Protein AF-A0A0F9PCR3-F1 (afdb_monomer_lite)

Sequence (173 aa):
MAKQTTGVAWYDVKAKGWLRDFVILLHPPYTLWHLSYIPIGAALAPAMNWQTLGWTLLAFFLGMGIGAHCADELRGRPLRTKIPGWILVLLGGLSLSGAVYIGVTIGLKETIWILPLIIFGVFIVFAYNLELFRGFFHTNFWFGFAWGAFPAMTAYVAQTHTVSPALILVAVA

Structure (mmCIF, N/CA/C/O backbone):
data_AF-A0A0F9PCR3-F1
#
_entry.id   AF-A0A0F9PCR3-F1
#
loop_
_atom_site.group_PDB
_atom_site.id
_atom_site.type_symbol
_atom_site.label_atom_id
_atom_site.label_alt_id
_atom_site.label_comp_id
_atom_site.label_asym_id
_atom_site.label_entity_id
_atom_site.label_seq_id
_atom_site.pdbx_PDB_ins_code
_atom_site.Cartn_x
_atom_site.Cartn_y
_atom_site.Cartn_z
_atom_site.occupancy
_atom_site.B_iso_or_equiv
_atom_site.auth_seq_id
_atom_site.auth_comp_id
_atom_site.auth_asym_id
_atom_site.auth_atom_id
_atom_site.pdbx_PDB_model_num
ATOM 1 N N . MET A 1 1 ? 0.533 -14.387 37.710 1.00 42.47 1 MET A N 1
ATOM 2 C CA . MET A 1 1 ? -0.437 -13.954 36.679 1.00 42.47 1 MET A CA 1
ATOM 3 C C . MET A 1 1 ? 0.175 -12.808 35.890 1.00 42.47 1 MET A C 1
ATOM 5 O O . MET A 1 1 ? 0.417 -11.758 36.473 1.00 42.47 1 MET A O 1
ATOM 9 N N . ALA A 1 2 ? 0.489 -13.008 34.608 1.00 45.91 2 ALA A N 1
ATOM 10 C CA . ALA A 1 2 ? 0.922 -11.912 33.746 1.00 45.91 2 ALA A CA 1
ATOM 11 C C . ALA A 1 2 ? -0.238 -10.918 33.595 1.00 45.91 2 ALA A C 1
ATOM 13 O O . ALA A 1 2 ? -1.363 -11.311 33.287 1.00 45.91 2 ALA A O 1
ATOM 14 N N . LYS A 1 3 ? 0.023 -9.640 33.872 1.00 49.09 3 LYS A N 1
ATOM 15 C CA . LYS A 1 3 ? -0.946 -8.554 33.713 1.00 49.09 3 LYS A CA 1
ATOM 16 C C . LYS A 1 3 ? -1.344 -8.520 32.236 1.00 49.09 3 LYS A C 1
ATOM 18 O O . LYS A 1 3 ? -0.490 -8.226 31.405 1.00 49.09 3 LYS A O 1
ATOM 23 N N . GLN A 1 4 ? -2.595 -8.857 31.910 1.00 52.22 4 GLN A N 1
ATOM 24 C CA . GLN A 1 4 ? -3.126 -8.687 30.555 1.00 52.22 4 GLN A CA 1
ATOM 25 C C . GLN A 1 4 ? -2.882 -7.233 30.147 1.00 52.22 4 GLN A C 1
ATOM 27 O O . GLN A 1 4 ? -3.453 -6.303 30.718 1.00 52.22 4 GLN A O 1
ATOM 32 N N . THR A 1 5 ? -1.967 -7.028 29.208 1.00 55.25 5 THR A N 1
ATOM 33 C CA . THR A 1 5 ? -1.742 -5.725 28.599 1.00 55.25 5 THR A CA 1
ATOM 34 C C . THR A 1 5 ? -3.003 -5.381 27.826 1.00 55.25 5 THR A C 1
ATOM 36 O O . THR A 1 5 ? -3.365 -6.069 26.881 1.00 55.25 5 THR A O 1
ATOM 39 N N . THR A 1 6 ? -3.692 -4.326 28.238 1.00 65.50 6 THR A N 1
ATOM 40 C CA . THR A 1 6 ? -4.958 -3.859 27.656 1.00 65.50 6 THR A CA 1
ATOM 41 C C . THR A 1 6 ? -4.821 -3.277 26.239 1.00 65.50 6 THR A C 1
ATOM 43 O O . THR A 1 6 ? -5.790 -2.723 25.726 1.00 65.50 6 THR A O 1
ATOM 46 N N . GLY A 1 7 ? -3.630 -3.330 25.634 1.00 69.62 7 GLY A N 1
ATOM 47 C CA . GLY A 1 7 ? -3.348 -2.786 24.304 1.00 69.62 7 GLY A CA 1
ATOM 48 C C . GLY A 1 7 ? -3.661 -3.783 23.189 1.00 69.62 7 GLY A C 1
ATOM 49 O O . GLY A 1 7 ? -3.616 -4.993 23.405 1.00 69.62 7 GLY A O 1
ATOM 50 N N . VAL A 1 8 ? -3.980 -3.276 21.997 1.00 84.31 8 VAL A N 1
ATOM 51 C CA . VAL A 1 8 ? -4.266 -4.114 20.812 1.00 84.31 8 VAL A CA 1
ATOM 52 C C . VAL A 1 8 ? -3.007 -4.536 20.048 1.00 84.31 8 VAL A C 1
ATOM 54 O O . VAL A 1 8 ? -3.068 -5.451 19.236 1.00 84.31 8 VAL A O 1
ATOM 57 N N . ALA A 1 9 ? -1.868 -3.890 20.318 1.00 81.50 9 ALA A N 1
ATOM 58 C CA . ALA A 1 9 ? -0.561 -4.187 19.734 1.00 81.50 9 ALA A CA 1
ATOM 59 C C . ALA A 1 9 ? 0.573 -3.779 20.692 1.00 81.50 9 ALA A C 1
ATOM 61 O O . ALA A 1 9 ? 0.366 -2.988 21.614 1.00 81.50 9 ALA A O 1
ATOM 62 N N . TRP A 1 10 ? 1.793 -4.274 20.460 1.00 84.94 10 TRP A N 1
ATOM 63 C CA . TRP A 1 10 ? 2.965 -3.943 21.289 1.00 84.94 10 TRP A CA 1
ATOM 64 C C . TRP A 1 10 ? 3.385 -2.463 21.197 1.00 84.94 10 TRP A C 1
ATOM 66 O O . TRP A 1 10 ? 3.979 -1.941 22.136 1.00 84.94 10 TRP A O 1
ATOM 76 N N . TYR A 1 11 ? 3.047 -1.784 20.095 1.00 84.38 11 TYR A N 1
ATOM 77 C CA . TYR A 1 11 ? 3.252 -0.344 19.881 1.00 84.38 11 TYR A CA 1
ATOM 78 C C . TYR A 1 11 ? 2.006 0.495 20.184 1.00 84.38 11 TYR A C 1
ATOM 80 O O . TYR A 1 11 ? 1.957 1.674 19.826 1.00 84.38 11 TYR A O 1
ATOM 88 N N . ASP A 1 12 ? 0.984 -0.088 20.820 1.00 85.69 12 ASP A N 1
ATOM 89 C CA . ASP A 1 12 ? -0.162 0.686 21.287 1.00 85.69 12 ASP A CA 1
ATOM 90 C C . ASP A 1 12 ? 0.322 1.737 22.289 1.00 85.69 12 ASP A C 1
ATOM 92 O O . ASP A 1 12 ? 0.868 1.433 23.356 1.00 85.69 12 ASP A O 1
ATOM 96 N N . VAL A 1 13 ? 0.185 3.000 21.900 1.00 77.94 13 VAL A N 1
ATOM 97 C CA . VAL A 1 13 ? 0.658 4.128 22.691 1.00 77.94 13 VAL A CA 1
ATOM 98 C C . VAL A 1 13 ? -0.195 4.256 23.950 1.00 77.94 13 VAL A C 1
ATOM 100 O O . VAL A 1 13 ? -1.416 4.127 23.911 1.00 77.94 13 VAL A O 1
ATOM 103 N N . LYS A 1 14 ? 0.414 4.622 25.086 1.00 72.44 14 LYS A N 1
ATOM 104 C CA . LYS A 1 14 ? -0.313 4.966 26.330 1.00 72.44 14 LYS A CA 1
ATOM 105 C C . LYS A 1 14 ? -1.090 6.296 26.224 1.00 72.44 14 LYS A C 1
ATOM 107 O O . LYS A 1 14 ? -1.263 6.996 27.218 1.00 72.44 14 LYS A O 1
ATOM 112 N N . ALA A 1 15 ? -1.524 6.675 25.026 1.00 71.50 15 ALA A N 1
ATOM 113 C CA . ALA A 1 15 ? -2.391 7.814 24.779 1.00 71.50 15 ALA A CA 1
ATOM 114 C C . ALA A 1 15 ? -3.863 7.367 24.782 1.00 71.50 15 ALA A C 1
ATOM 116 O O . ALA A 1 15 ? -4.185 6.192 24.612 1.00 71.50 15 ALA A O 1
ATOM 117 N N . LYS A 1 16 ? -4.778 8.313 24.996 1.00 78.38 16 LYS A N 1
ATOM 118 C CA . LYS A 1 16 ? -6.228 8.079 24.948 1.00 78.38 16 LYS A CA 1
ATOM 119 C C . LYS A 1 16 ? -6.849 8.921 23.837 1.00 78.38 16 LYS A C 1
ATOM 121 O O . LYS A 1 16 ? -6.330 9.979 23.494 1.00 78.38 16 LYS A O 1
ATOM 126 N N . GLY A 1 17 ? -7.986 8.468 23.318 1.00 86.38 17 GLY A N 1
ATOM 127 C CA . GLY A 1 17 ? -8.746 9.200 22.306 1.00 86.38 17 GLY A CA 1
ATOM 128 C C . GLY A 1 17 ? -8.120 9.132 20.914 1.00 86.38 17 GLY A C 1
ATOM 129 O O . GLY A 1 17 ? -7.409 8.186 20.580 1.00 86.38 17 GLY A O 1
ATOM 130 N N . TRP A 1 18 ? -8.405 10.143 20.096 1.00 87.88 18 TRP A N 1
ATOM 131 C CA . TRP A 1 18 ? -8.190 10.075 18.650 1.00 87.88 18 TRP A CA 1
ATOM 132 C C . TRP A 1 18 ? -6.720 10.001 18.241 1.00 87.88 18 TRP A C 1
ATOM 134 O O . TRP A 1 18 ? -6.414 9.337 17.262 1.00 87.88 18 TRP A O 1
ATOM 144 N N . LEU A 1 19 ? -5.797 10.605 18.999 1.00 89.62 19 LEU A N 1
ATOM 145 C CA . LEU A 1 19 ? -4.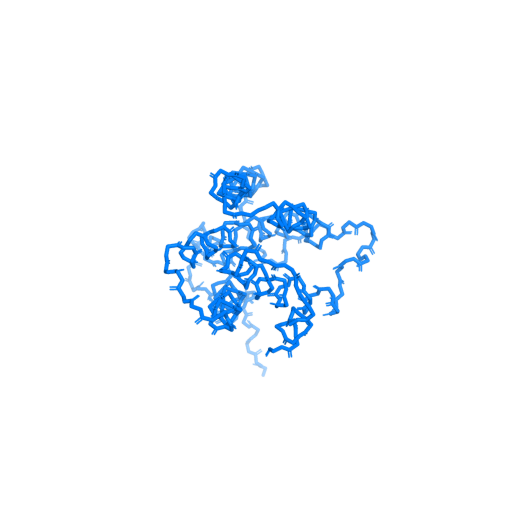364 10.507 18.696 1.00 89.62 19 LEU A CA 1
ATOM 146 C C . LEU A 1 19 ? -3.885 9.049 18.707 1.00 89.62 19 LEU A C 1
ATOM 148 O O . LEU A 1 19 ? -3.219 8.607 17.776 1.00 89.62 19 LEU A O 1
ATOM 152 N N . ARG A 1 20 ? -4.263 8.293 19.746 1.00 91.50 20 ARG A N 1
ATOM 153 C CA . ARG A 1 20 ? -3.962 6.860 19.842 1.00 91.50 20 ARG A CA 1
ATOM 154 C C . ARG A 1 20 ? -4.607 6.100 18.691 1.00 91.50 20 ARG A C 1
ATOM 156 O O . ARG A 1 20 ? -3.940 5.293 18.058 1.00 91.50 20 ARG A O 1
ATOM 163 N N . ASP A 1 21 ? -5.872 6.388 18.405 1.00 93.81 21 ASP A N 1
ATOM 164 C CA . ASP A 1 21 ? -6.612 5.690 17.358 1.00 93.81 21 ASP A CA 1
ATOM 165 C C . ASP A 1 21 ? -6.027 5.936 15.961 1.00 93.81 21 ASP A C 1
ATOM 167 O O . ASP A 1 21 ? -5.919 4.985 15.200 1.00 93.81 21 ASP A O 1
ATOM 171 N N . PHE A 1 22 ? -5.576 7.153 15.633 1.00 93.62 22 PHE A N 1
ATOM 172 C CA . PHE A 1 22 ? -4.898 7.424 14.360 1.00 93.62 22 PHE A CA 1
ATOM 173 C C . PHE A 1 22 ? -3.526 6.756 14.268 1.00 93.62 22 PHE A C 1
ATOM 175 O O . PHE A 1 22 ? -3.182 6.237 13.210 1.00 93.62 22 PHE A O 1
ATOM 182 N N . VAL A 1 23 ? -2.749 6.720 15.357 1.00 93.44 23 VAL A N 1
ATOM 183 C CA . VAL A 1 23 ? -1.467 5.994 15.382 1.00 93.44 23 VAL A CA 1
ATOM 184 C C . VAL A 1 23 ? -1.697 4.498 15.195 1.00 93.44 23 VAL A C 1
ATOM 186 O O . VAL A 1 23 ? -1.016 3.867 14.399 1.00 93.44 23 VAL A O 1
ATOM 189 N N . ILE A 1 24 ? -2.672 3.930 15.899 1.00 94.06 24 ILE A N 1
ATOM 190 C CA . ILE A 1 24 ? -3.036 2.518 15.787 1.00 94.06 24 ILE A CA 1
ATOM 191 C C . ILE A 1 24 ? -3.544 2.188 14.379 1.00 94.06 24 ILE A C 1
ATOM 193 O O . ILE A 1 24 ? -3.083 1.199 13.810 1.00 94.06 24 ILE A O 1
ATOM 197 N N . LEU A 1 25 ? -4.426 3.028 13.822 1.00 95.62 25 LEU A N 1
ATOM 198 C CA . LEU A 1 25 ? -4.977 2.899 12.470 1.00 95.62 25 LEU A CA 1
ATOM 199 C C . LEU A 1 25 ? -3.884 2.972 11.404 1.00 95.62 25 LEU A C 1
ATOM 201 O O . LEU A 1 25 ? -3.917 2.209 10.452 1.00 95.62 25 LEU A O 1
ATOM 205 N N . LEU A 1 26 ? -2.894 3.857 11.569 1.00 95.44 26 LEU A N 1
ATOM 206 C CA . LEU A 1 26 ? -1.737 3.926 10.673 1.00 95.44 26 LEU A CA 1
ATOM 207 C C . LEU A 1 26 ? -0.900 2.643 10.711 1.00 95.44 26 LEU A C 1
ATOM 209 O O . LEU A 1 26 ? -0.169 2.355 9.767 1.00 95.44 26 LEU A O 1
ATOM 213 N N . HIS A 1 27 ? -0.979 1.894 11.811 1.00 94.56 27 HIS A N 1
ATOM 214 C CA . HIS A 1 27 ? -0.299 0.622 12.007 1.00 94.56 27 HIS A CA 1
ATOM 215 C C . HIS A 1 27 ? 1.207 0.704 11.639 1.00 94.56 27 HIS A C 1
ATOM 217 O O . HIS A 1 27 ? 1.665 -0.015 10.755 1.00 94.56 27 HIS A O 1
ATOM 223 N N . PRO A 1 28 ? 2.010 1.610 12.247 1.00 95.12 28 PRO A N 1
ATOM 224 C CA . PRO A 1 28 ? 3.246 2.096 11.630 1.00 95.12 28 PRO A CA 1
ATOM 225 C C . PRO A 1 28 ? 4.288 1.011 11.334 1.00 95.12 28 PRO A C 1
ATOM 227 O O . PRO A 1 28 ? 4.825 1.028 10.229 1.00 95.12 28 PRO A O 1
ATOM 230 N N . PRO A 1 29 ? 4.559 0.035 12.228 1.00 95.00 29 PRO A N 1
ATOM 231 C CA . PRO A 1 29 ? 5.470 -1.062 11.902 1.00 95.00 29 PRO A CA 1
ATOM 232 C C . PRO A 1 29 ? 5.006 -1.887 10.698 1.00 95.00 29 PRO A C 1
ATOM 234 O O . PRO A 1 29 ? 5.822 -2.270 9.867 1.00 95.00 29 PRO A O 1
ATOM 237 N N . TYR A 1 30 ? 3.700 -2.118 10.576 1.00 94.56 30 TYR A N 1
ATOM 238 C CA . TYR A 1 30 ? 3.117 -2.859 9.463 1.00 94.56 30 TYR A CA 1
ATOM 239 C C . TYR A 1 30 ? 3.131 -2.050 8.163 1.00 94.56 30 TYR A C 1
ATOM 241 O O . TYR A 1 30 ? 3.529 -2.570 7.126 1.00 94.56 30 TYR A O 1
ATOM 249 N N . THR A 1 31 ? 2.777 -0.761 8.217 1.00 97.44 31 THR A N 1
ATOM 250 C CA . THR A 1 31 ? 2.889 0.141 7.061 1.00 97.44 31 THR A CA 1
ATOM 251 C C . THR A 1 31 ? 4.328 0.215 6.571 1.00 97.44 31 THR A C 1
ATOM 253 O O . THR A 1 31 ? 4.571 0.094 5.377 1.00 97.44 31 THR A O 1
ATOM 256 N N . LEU A 1 32 ? 5.301 0.369 7.472 1.00 97.81 32 LEU A N 1
ATOM 257 C CA . LEU A 1 32 ? 6.716 0.412 7.101 1.00 97.81 32 LEU A CA 1
ATOM 258 C C . LEU A 1 32 ? 7.196 -0.915 6.509 1.00 97.81 32 LEU A C 1
ATOM 260 O O . LEU A 1 32 ? 7.917 -0.899 5.515 1.00 97.81 32 LEU A O 1
ATOM 264 N N . TRP A 1 33 ? 6.768 -2.048 7.072 1.00 97.50 33 TRP A N 1
ATOM 265 C CA . TRP A 1 33 ? 7.032 -3.366 6.498 1.00 97.50 33 TRP A CA 1
ATOM 266 C C . TRP A 1 33 ? 6.485 -3.467 5.069 1.00 97.50 33 TRP A C 1
ATOM 268 O O . TRP A 1 33 ? 7.242 -3.777 4.152 1.00 97.50 33 TRP A O 1
ATOM 278 N N . HIS A 1 34 ? 5.221 -3.108 4.850 1.00 97.75 34 HIS A N 1
ATOM 279 C CA . HIS A 1 34 ? 4.610 -3.116 3.523 1.00 97.75 34 HIS A CA 1
ATOM 280 C C . HIS A 1 34 ? 5.342 -2.188 2.535 1.00 97.75 34 HIS A C 1
ATOM 282 O O . HIS A 1 34 ? 5.670 -2.584 1.417 1.00 97.75 34 HIS A O 1
ATOM 288 N N . LEU A 1 35 ? 5.654 -0.959 2.957 1.00 98.56 35 LEU A N 1
ATOM 289 C CA . LEU A 1 35 ? 6.360 0.010 2.120 1.00 98.56 35 LEU A CA 1
ATOM 290 C C . LEU A 1 35 ? 7.797 -0.410 1.807 1.00 98.56 35 LEU A C 1
ATOM 292 O O . LEU A 1 35 ? 8.322 0.023 0.787 1.00 98.56 35 LEU A O 1
ATOM 296 N N . SER A 1 36 ? 8.430 -1.247 2.635 1.00 98.25 36 SER A N 1
ATOM 297 C CA . SER A 1 36 ? 9.809 -1.703 2.416 1.00 98.25 36 SER A CA 1
ATOM 298 C C . SER A 1 36 ? 9.983 -2.553 1.153 1.00 98.25 36 SER A C 1
ATOM 300 O O . SER A 1 36 ? 11.055 -2.536 0.552 1.00 98.25 36 SER A O 1
ATOM 302 N N . TYR A 1 37 ? 8.925 -3.215 0.678 1.00 98.19 37 TYR A N 1
ATOM 303 C CA . TYR A 1 37 ? 8.964 -3.993 -0.563 1.00 98.19 37 TYR A CA 1
ATOM 304 C C . TYR A 1 37 ? 9.106 -3.121 -1.817 1.00 98.19 37 TYR A C 1
ATOM 306 O O . TYR A 1 37 ? 9.632 -3.569 -2.833 1.00 98.19 37 TYR A O 1
ATOM 314 N N . ILE A 1 38 ? 8.694 -1.855 -1.750 1.00 98.44 38 ILE A N 1
ATOM 315 C CA . ILE A 1 38 ? 8.761 -0.908 -2.870 1.00 98.44 38 ILE A CA 1
ATOM 316 C C . ILE A 1 38 ? 10.215 -0.585 -3.250 1.00 98.44 38 ILE A C 1
ATOM 318 O O . ILE A 1 38 ? 10.569 -0.793 -4.411 1.00 98.44 38 ILE A O 1
ATOM 322 N N . PRO A 1 39 ? 11.092 -0.111 -2.339 1.00 98.12 39 PRO A N 1
ATOM 323 C CA . PRO A 1 39 ? 12.493 0.106 -2.673 1.00 98.12 39 PRO A CA 1
ATOM 324 C C . PRO A 1 39 ? 13.223 -1.195 -3.023 1.00 98.12 39 PRO A C 1
ATOM 326 O O . PRO A 1 39 ? 14.116 -1.138 -3.860 1.00 98.12 39 PRO A O 1
ATOM 329 N N . ILE A 1 40 ? 12.831 -2.353 -2.467 1.00 96.81 40 ILE A N 1
ATOM 330 C CA . ILE A 1 40 ? 13.381 -3.659 -2.877 1.00 96.81 40 ILE A CA 1
ATOM 331 C C . ILE A 1 40 ? 13.086 -3.909 -4.362 1.00 96.81 40 ILE A C 1
ATOM 333 O O . ILE A 1 40 ? 14.011 -4.091 -5.147 1.00 96.81 40 ILE A O 1
ATOM 337 N N . GLY A 1 41 ? 11.818 -3.836 -4.775 1.00 96.81 41 GLY A N 1
ATOM 338 C CA . GLY A 1 41 ? 11.430 -4.029 -6.173 1.00 96.81 41 GLY A CA 1
ATOM 339 C C . GLY A 1 41 ? 12.024 -2.984 -7.120 1.00 96.81 41 GLY A C 1
ATOM 340 O O . GLY A 1 41 ? 12.494 -3.320 -8.205 1.00 96.81 41 GLY A O 1
ATOM 341 N N . ALA A 1 42 ? 12.071 -1.719 -6.694 1.00 97.19 42 ALA A N 1
ATOM 342 C CA . ALA A 1 42 ? 12.688 -0.648 -7.470 1.00 97.19 42 ALA A CA 1
ATOM 343 C C . ALA A 1 42 ? 14.202 -0.852 -7.656 1.00 97.19 42 ALA A C 1
ATOM 345 O O . ALA A 1 42 ? 14.725 -0.562 -8.728 1.00 97.19 42 ALA A O 1
ATOM 346 N N . ALA A 1 43 ? 14.906 -1.358 -6.640 1.00 96.44 43 ALA A N 1
ATOM 347 C CA . ALA A 1 43 ? 16.349 -1.602 -6.693 1.00 96.44 43 ALA A CA 1
ATOM 348 C C . ALA A 1 43 ? 16.740 -2.776 -7.602 1.00 96.44 43 ALA A C 1
ATOM 350 O O . ALA A 1 43 ? 17.900 -2.880 -7.991 1.00 96.44 43 ALA A O 1
ATOM 351 N N . LEU A 1 44 ? 15.786 -3.638 -7.967 1.00 94.75 44 LEU A N 1
ATOM 352 C CA . LEU A 1 44 ? 15.998 -4.702 -8.949 1.00 94.75 44 LEU A CA 1
ATOM 353 C C . LEU A 1 44 ? 15.957 -4.187 -10.399 1.00 94.75 44 LEU A C 1
ATOM 355 O O . LEU A 1 44 ? 16.316 -4.923 -11.319 1.00 94.75 44 LEU A O 1
ATOM 359 N N . ALA A 1 45 ? 15.523 -2.942 -10.627 1.00 94.00 45 ALA A N 1
ATOM 360 C CA . ALA A 1 45 ? 15.558 -2.323 -11.946 1.00 94.00 45 ALA A CA 1
ATOM 361 C C . ALA A 1 45 ? 17.003 -1.976 -12.370 1.00 94.00 45 ALA A C 1
ATOM 363 O O . ALA A 1 45 ? 17.828 -1.644 -11.519 1.00 94.00 45 ALA A O 1
ATOM 364 N N . PRO A 1 46 ? 17.325 -1.971 -13.681 1.00 92.62 46 PRO A N 1
ATOM 365 C CA . PRO A 1 46 ? 18.672 -1.636 -14.162 1.00 92.62 46 PRO A CA 1
ATOM 366 C C . PRO A 1 46 ? 19.139 -0.218 -13.802 1.00 92.62 46 PRO A C 1
ATOM 368 O O . PRO A 1 46 ? 20.339 0.040 -13.740 1.00 92.62 46 PRO A O 1
ATOM 371 N N . ALA A 1 47 ? 18.200 0.706 -13.593 1.00 93.94 47 ALA A N 1
ATOM 372 C CA . ALA A 1 47 ? 18.463 2.071 -13.167 1.00 93.94 47 ALA A CA 1
ATOM 373 C C . ALA A 1 47 ? 17.355 2.549 -12.220 1.00 93.94 47 ALA A C 1
ATOM 375 O O . ALA A 1 47 ? 16.186 2.213 -12.400 1.00 93.94 47 ALA A O 1
ATOM 376 N N . MET A 1 48 ? 17.732 3.354 -11.224 1.00 97.06 48 MET A N 1
ATOM 377 C CA . MET A 1 48 ? 16.807 3.912 -10.239 1.00 97.06 48 MET A CA 1
ATOM 378 C C . MET A 1 48 ? 16.357 5.313 -10.657 1.00 97.06 48 MET A C 1
ATOM 380 O O . MET A 1 48 ? 17.169 6.239 -10.700 1.00 97.06 48 MET A O 1
ATOM 384 N N . ASN A 1 49 ? 15.055 5.498 -10.868 1.00 97.62 49 ASN A N 1
ATOM 385 C CA . ASN A 1 49 ? 14.435 6.816 -10.877 1.00 97.62 49 ASN A C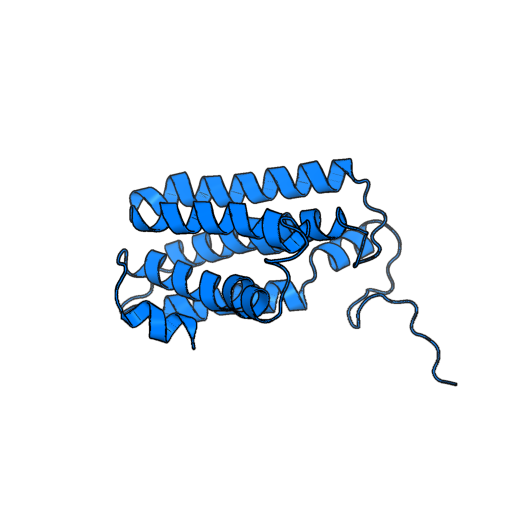A 1
ATOM 386 C C . ASN A 1 49 ? 13.865 7.127 -9.482 1.00 97.62 49 ASN A C 1
ATOM 388 O O . ASN A 1 49 ? 12.876 6.541 -9.031 1.00 97.62 49 ASN A O 1
ATOM 392 N N . TRP A 1 50 ? 14.496 8.075 -8.787 1.00 97.88 50 TRP A N 1
ATOM 393 C CA . TRP A 1 50 ? 14.110 8.484 -7.433 1.00 97.88 50 TRP A CA 1
ATOM 394 C C . TRP A 1 50 ? 12.740 9.165 -7.367 1.00 97.88 50 TRP A C 1
ATOM 396 O O . TRP A 1 50 ? 12.034 9.028 -6.368 1.00 97.88 50 TRP A O 1
ATOM 406 N N . GLN A 1 51 ? 12.338 9.867 -8.428 1.00 97.69 51 GLN A N 1
ATOM 407 C CA . GLN A 1 51 ? 11.023 10.496 -8.499 1.00 97.69 51 GLN A CA 1
ATOM 408 C C . GLN A 1 51 ? 9.928 9.430 -8.614 1.00 97.69 51 GLN A C 1
ATOM 410 O O . GLN A 1 51 ? 8.952 9.469 -7.864 1.00 97.69 51 GLN A O 1
ATOM 415 N N . THR A 1 52 ? 10.123 8.434 -9.481 1.00 97.44 52 THR A N 1
ATOM 416 C CA . THR A 1 52 ? 9.231 7.271 -9.605 1.00 97.44 52 THR A CA 1
ATOM 417 C C . THR A 1 52 ? 9.128 6.498 -8.292 1.00 97.44 52 THR A C 1
ATOM 419 O O . THR A 1 52 ? 8.024 6.143 -7.873 1.00 97.44 52 THR A O 1
ATOM 422 N N . LEU A 1 53 ? 10.252 6.282 -7.597 1.00 98.50 53 LEU A N 1
ATOM 423 C CA . LEU A 1 53 ? 10.254 5.651 -6.275 1.00 98.50 53 LEU A CA 1
ATOM 424 C C . LEU A 1 53 ? 9.399 6.445 -5.277 1.00 98.50 53 LEU A C 1
ATOM 426 O O . LEU A 1 53 ? 8.548 5.863 -4.607 1.00 98.50 53 LEU A O 1
ATOM 430 N N . GLY A 1 54 ? 9.585 7.767 -5.207 1.00 98.69 54 GLY A N 1
ATOM 431 C CA . GLY A 1 54 ? 8.819 8.641 -4.317 1.00 98.69 54 GLY A CA 1
ATOM 432 C C . GLY A 1 54 ? 7.312 8.591 -4.580 1.00 98.69 54 GLY A C 1
ATOM 433 O O . GLY A 1 54 ? 6.528 8.441 -3.642 1.00 98.69 54 GLY A O 1
ATOM 434 N N . TRP A 1 55 ? 6.897 8.640 -5.849 1.00 98.56 55 TRP A N 1
ATOM 435 C CA . TRP A 1 55 ? 5.481 8.525 -6.213 1.00 98.56 55 TRP A CA 1
ATOM 436 C C . TRP A 1 55 ? 4.901 7.146 -5.919 1.00 98.56 55 TRP A C 1
ATOM 438 O O . TRP A 1 55 ? 3.769 7.057 -5.448 1.00 98.56 55 TRP A O 1
ATOM 448 N N . THR A 1 56 ? 5.675 6.083 -6.140 1.00 98.44 56 THR A N 1
ATOM 449 C CA . THR A 1 56 ? 5.245 4.713 -5.833 1.00 98.44 56 THR A CA 1
ATOM 450 C C . THR A 1 56 ? 5.062 4.533 -4.324 1.00 98.44 56 THR A C 1
ATOM 452 O O . THR A 1 56 ? 4.016 4.055 -3.890 1.00 98.44 56 THR A O 1
ATOM 455 N N . LEU A 1 57 ? 6.021 4.995 -3.511 1.00 98.81 57 LEU A N 1
ATOM 456 C CA . LEU A 1 57 ? 5.921 5.001 -2.047 1.00 98.81 57 LEU A CA 1
ATOM 457 C C . LEU A 1 57 ? 4.683 5.761 -1.569 1.00 98.81 57 LEU A C 1
ATOM 459 O O . LEU A 1 57 ? 3.929 5.246 -0.746 1.00 98.81 57 LEU A O 1
ATOM 463 N N . LEU A 1 58 ? 4.450 6.964 -2.100 1.00 98.81 58 LEU A N 1
ATOM 464 C CA . LEU A 1 58 ? 3.291 7.768 -1.726 1.00 98.81 58 LEU A CA 1
ATOM 465 C C . LEU A 1 58 ? 1.974 7.090 -2.129 1.00 98.81 58 LEU A C 1
ATOM 467 O O . LEU A 1 58 ? 1.045 7.046 -1.327 1.00 98.81 58 LEU A O 1
ATOM 471 N N . ALA A 1 59 ? 1.891 6.528 -3.337 1.00 98.62 59 ALA A N 1
ATOM 472 C CA . ALA A 1 59 ? 0.690 5.843 -3.808 1.00 98.62 59 ALA A CA 1
ATOM 473 C C . ALA A 1 59 ? 0.344 4.629 -2.933 1.00 98.62 59 ALA A C 1
ATOM 475 O O . ALA A 1 59 ? -0.803 4.485 -2.515 1.00 98.62 59 ALA A O 1
ATOM 476 N N . PHE A 1 60 ? 1.323 3.790 -2.592 1.00 98.69 60 PHE A N 1
ATOM 477 C CA . PHE A 1 60 ? 1.098 2.642 -1.709 1.00 98.69 60 PHE A CA 1
ATOM 478 C C . PHE A 1 60 ? 0.845 3.048 -0.257 1.00 98.69 60 PHE A C 1
ATOM 480 O O . PHE A 1 60 ? 0.006 2.440 0.404 1.00 98.69 60 PHE A O 1
ATOM 487 N N . PHE A 1 61 ? 1.497 4.099 0.242 1.00 98.81 61 PHE A N 1
ATOM 488 C CA . PHE A 1 61 ? 1.202 4.637 1.569 1.00 98.81 61 PHE A CA 1
ATOM 489 C C . PHE A 1 61 ? -0.259 5.082 1.668 1.00 98.81 61 PHE A C 1
ATOM 491 O O . PHE A 1 61 ? -0.949 4.731 2.620 1.00 98.81 61 PHE A O 1
ATOM 498 N N . LEU A 1 62 ? -0.753 5.794 0.656 1.00 98.81 62 LEU A N 1
ATOM 499 C CA . LEU A 1 62 ? -2.145 6.219 0.595 1.00 98.81 62 LEU A CA 1
ATOM 500 C C . LEU A 1 62 ? -3.099 5.019 0.434 1.00 98.81 62 LEU A C 1
ATOM 502 O O . LEU A 1 62 ? -4.015 4.828 1.231 1.00 98.81 62 LEU A O 1
ATOM 506 N N . GLY A 1 63 ? -2.868 4.160 -0.559 1.00 98.44 63 GLY A N 1
ATOM 507 C CA . GLY A 1 63 ? -3.763 3.040 -0.860 1.00 98.44 63 GLY A CA 1
ATOM 508 C C . GLY A 1 63 ? -3.792 1.973 0.237 1.00 98.44 63 GLY A C 1
ATOM 509 O O . GLY A 1 63 ? -4.861 1.604 0.716 1.00 98.44 63 GLY A O 1
ATOM 510 N N . MET A 1 64 ? -2.622 1.499 0.660 1.00 97.25 64 MET A N 1
ATOM 511 C CA . MET A 1 64 ? -2.468 0.341 1.548 1.00 97.25 64 MET A CA 1
ATOM 512 C C . MET A 1 64 ? -2.101 0.740 2.987 1.00 97.25 64 MET A C 1
ATOM 514 O O . MET A 1 64 ? -2.498 0.057 3.923 1.00 97.25 64 MET A O 1
ATOM 518 N N . GLY A 1 65 ? -1.391 1.853 3.194 1.00 97.00 65 GLY A N 1
ATOM 519 C CA . GLY A 1 65 ? -1.047 2.347 4.540 1.00 97.00 65 GLY A CA 1
ATOM 520 C C . GLY A 1 65 ? -2.165 3.137 5.234 1.00 97.00 65 GLY A C 1
ATOM 521 O O . GLY A 1 65 ? -2.166 3.260 6.460 1.00 97.00 65 GLY A O 1
ATOM 522 N N . ILE A 1 66 ? -3.131 3.666 4.474 1.00 98.56 66 ILE A N 1
ATOM 523 C CA . ILE A 1 66 ? -4.287 4.406 5.006 1.00 98.56 66 ILE A CA 1
ATOM 524 C C . ILE A 1 66 ? -5.601 3.802 4.504 1.00 98.56 66 ILE A C 1
ATOM 526 O O . ILE A 1 66 ? -6.452 3.446 5.317 1.00 98.56 66 ILE A O 1
ATOM 530 N N . GLY A 1 67 ? -5.777 3.674 3.184 1.00 98.50 67 GLY A N 1
ATOM 531 C CA . GLY A 1 67 ? -7.010 3.177 2.564 1.00 98.50 67 GLY A CA 1
ATOM 532 C C . GLY A 1 67 ? -7.405 1.782 3.050 1.00 98.50 67 GLY A C 1
ATOM 533 O O . GLY A 1 67 ? -8.500 1.604 3.586 1.00 98.50 67 GLY A O 1
ATOM 534 N N . ALA A 1 68 ? -6.493 0.815 2.926 1.00 98.38 68 ALA A N 1
ATOM 535 C CA . ALA A 1 68 ? -6.692 -0.555 3.395 1.00 98.38 68 ALA A CA 1
ATOM 536 C C . ALA A 1 68 ? -6.956 -0.626 4.903 1.00 98.38 68 ALA A C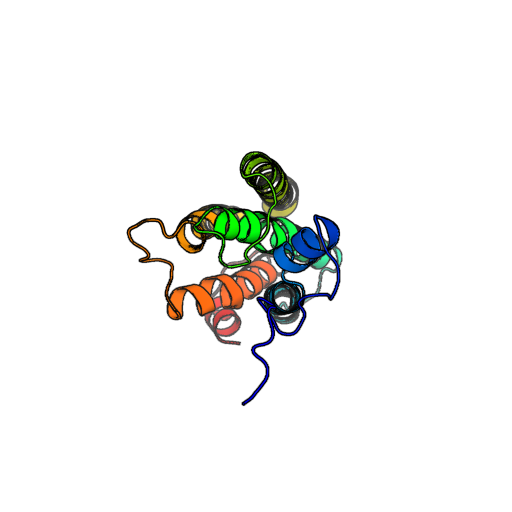 1
ATOM 538 O O . ALA A 1 68 ? -7.918 -1.269 5.305 1.00 98.38 68 ALA A O 1
ATOM 539 N N . HIS A 1 69 ? -6.195 0.094 5.730 1.00 98.25 69 HIS A N 1
ATOM 540 C CA . HIS A 1 69 ? -6.430 0.115 7.177 1.00 98.25 69 HIS A CA 1
ATOM 541 C C . HIS A 1 69 ? -7.789 0.712 7.556 1.00 98.25 69 HIS A C 1
ATOM 543 O O . HIS A 1 69 ? -8.445 0.224 8.470 1.00 98.25 69 HIS A O 1
ATOM 549 N N . CYS A 1 70 ? -8.258 1.740 6.841 1.00 98.56 70 CYS A N 1
ATOM 550 C CA . CYS A 1 70 ? -9.612 2.256 7.037 1.00 98.56 70 CYS A CA 1
ATOM 551 C C . CYS A 1 70 ? -10.674 1.216 6.661 1.00 98.56 70 CYS A C 1
ATOM 553 O O . CYS A 1 70 ? -11.664 1.078 7.378 1.00 98.56 70 CYS A O 1
ATOM 555 N N . ALA A 1 71 ? -10.480 0.497 5.552 1.00 98.44 71 ALA A N 1
ATOM 556 C CA . ALA A 1 71 ? -11.385 -0.565 5.123 1.00 98.44 71 ALA A CA 1
ATOM 557 C C . ALA A 1 71 ? -11.413 -1.729 6.129 1.00 98.44 71 ALA A C 1
ATOM 559 O O . ALA A 1 71 ? -12.492 -2.181 6.504 1.00 98.44 71 ALA A O 1
ATOM 560 N N . ASP A 1 72 ? -10.252 -2.151 6.622 1.00 97.81 72 ASP A N 1
ATOM 561 C CA . ASP A 1 72 ? -10.116 -3.222 7.615 1.00 97.81 72 ASP A CA 1
ATOM 562 C C . ASP A 1 72 ? -10.774 -2.822 8.936 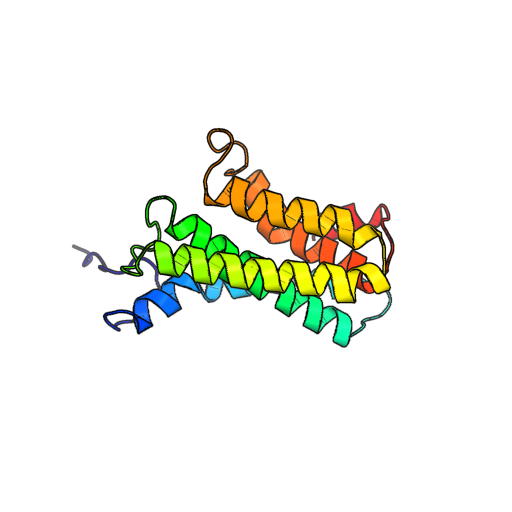1.00 97.81 72 ASP A C 1
ATOM 564 O O . ASP A 1 72 ? -11.578 -3.548 9.513 1.00 97.81 72 ASP A O 1
ATOM 568 N N . GLU A 1 73 ? -10.552 -1.582 9.368 1.00 97.75 73 GLU A N 1
ATOM 569 C CA . GLU A 1 73 ? -11.143 -1.085 10.601 1.00 97.75 73 GLU A CA 1
ATOM 570 C C . GLU A 1 73 ? -12.671 -0.918 10.501 1.00 97.75 73 GLU A C 1
ATOM 572 O O . GLU A 1 73 ? -13.390 -1.103 11.488 1.00 97.75 73 GLU A O 1
ATOM 577 N N . LEU A 1 74 ? -13.209 -0.636 9.308 1.00 98.19 74 LEU A N 1
ATOM 578 C CA . LEU A 1 74 ? -14.653 -0.704 9.052 1.00 98.19 74 LEU A CA 1
ATOM 579 C C . LEU A 1 74 ? -15.193 -2.135 9.195 1.00 98.19 74 LEU A C 1
ATOM 581 O O . LEU A 1 74 ? -16.354 -2.316 9.580 1.00 98.19 74 LEU A O 1
ATOM 585 N N . ARG A 1 75 ? -14.361 -3.148 8.943 1.00 97.12 75 ARG A N 1
ATOM 586 C CA . ARG A 1 75 ? -14.697 -4.564 9.061 1.00 97.12 75 ARG A CA 1
ATOM 587 C C . ARG A 1 75 ? -14.406 -5.094 10.468 1.00 97.12 75 ARG A C 1
ATOM 589 O O . ARG A 1 75 ? -13.445 -5.795 10.735 1.00 97.12 75 ARG A O 1
ATOM 596 N N . GLY A 1 76 ? -15.310 -4.806 11.403 1.00 93.88 76 GLY A N 1
ATOM 597 C CA . GLY A 1 76 ? -15.304 -5.466 12.719 1.00 93.88 76 GLY A CA 1
ATOM 598 C C . GLY A 1 76 ? -14.312 -4.905 13.743 1.00 93.88 76 GLY A C 1
ATOM 599 O O . GLY A 1 76 ? -14.265 -5.416 14.860 1.00 93.88 76 GLY A O 1
ATOM 600 N N . ARG A 1 77 ? -13.608 -3.810 13.424 1.00 95.12 77 ARG A N 1
ATOM 601 C CA . ARG A 1 77 ? -12.736 -3.065 14.354 1.00 95.12 77 ARG A CA 1
ATOM 602 C C . ARG A 1 77 ? -11.583 -3.896 14.941 1.00 95.12 77 ARG A C 1
ATOM 604 O O . ARG A 1 77 ? -11.423 -3.902 16.170 1.00 95.12 77 ARG A O 1
ATOM 611 N N . PRO A 1 78 ? -10.767 -4.586 14.124 1.00 92.88 78 PRO A N 1
ATOM 612 C CA . PRO A 1 78 ? -9.627 -5.363 14.613 1.00 92.88 78 PRO A CA 1
ATOM 613 C C . PRO A 1 78 ? -8.664 -4.525 15.465 1.00 92.88 78 PRO A C 1
ATOM 615 O O . PRO A 1 78 ? -8.163 -5.004 16.486 1.00 92.88 78 PRO A O 1
ATOM 618 N N . LEU A 1 79 ? -8.478 -3.245 15.126 1.00 92.31 79 LEU A N 1
ATOM 619 C CA . LEU A 1 79 ? -7.601 -2.330 15.854 1.00 92.31 79 LEU A CA 1
ATOM 620 C C . LEU A 1 79 ? -8.303 -1.619 17.026 1.00 92.31 79 LEU A C 1
ATOM 622 O O . LEU A 1 79 ? -7.672 -0.895 17.804 1.00 92.31 79 LEU A O 1
ATOM 626 N N . ARG A 1 80 ? -9.610 -1.854 17.199 1.00 92.19 80 ARG A N 1
ATOM 627 C CA . ARG A 1 80 ? -10.451 -1.318 18.283 1.00 92.19 80 ARG A CA 1
ATOM 628 C C . ARG A 1 80 ? -10.337 0.203 18.421 1.00 92.19 80 ARG A C 1
ATOM 630 O O . ARG A 1 80 ? -10.270 0.734 19.537 1.00 92.19 80 ARG A O 1
ATOM 637 N N . THR A 1 81 ? -10.283 0.906 17.295 1.00 93.88 81 THR A N 1
ATOM 638 C CA . THR A 1 81 ? -10.366 2.367 17.262 1.00 93.88 81 THR A CA 1
ATOM 639 C C . THR A 1 81 ? -11.796 2.813 17.562 1.00 93.88 81 THR A C 1
ATOM 641 O O . THR A 1 81 ? -12.768 2.101 17.298 1.00 93.88 81 THR A O 1
ATOM 644 N N . LYS A 1 82 ? -11.951 4.029 18.087 1.00 94.38 82 LYS A N 1
ATOM 645 C CA . LYS A 1 82 ? -13.254 4.677 18.294 1.00 94.38 82 LYS A CA 1
ATOM 646 C C . LYS A 1 82 ? -13.579 5.697 17.201 1.00 94.38 82 LYS A C 1
ATOM 648 O O . LYS A 1 82 ? -14.503 6.493 17.363 1.00 94.38 82 LYS A O 1
ATOM 653 N N . ILE A 1 83 ? -12.831 5.688 16.096 1.00 95.75 83 ILE A N 1
ATOM 654 C CA . ILE A 1 83 ? -13.026 6.610 14.974 1.00 95.75 83 ILE A CA 1
ATOM 655 C C . ILE A 1 83 ? -14.401 6.332 14.342 1.00 95.75 83 ILE A C 1
ATOM 657 O O . ILE A 1 83 ? -14.660 5.194 13.944 1.00 95.75 83 ILE A O 1
ATOM 661 N N . PRO A 1 84 ? -15.300 7.324 14.226 1.00 97.00 84 PRO A N 1
ATOM 662 C CA . PRO A 1 84 ? -16.598 7.143 13.583 1.00 97.00 84 PRO A CA 1
ATOM 663 C C . PRO A 1 84 ? -16.476 6.531 12.181 1.00 97.00 84 PRO A C 1
ATOM 665 O O . PRO A 1 84 ? -15.591 6.898 11.413 1.00 97.00 84 PRO A O 1
ATOM 668 N N . GLY A 1 85 ? -17.381 5.614 11.822 1.00 98.00 85 GLY A N 1
ATOM 669 C CA . GLY A 1 85 ? -17.310 4.896 10.539 1.00 98.00 85 GLY A CA 1
ATOM 670 C C . GLY A 1 85 ? -17.292 5.821 9.318 1.00 98.00 85 GLY A C 1
ATOM 671 O O . GLY A 1 85 ? -16.523 5.598 8.393 1.00 98.00 85 GLY A O 1
ATOM 672 N N . TRP A 1 86 ? -18.054 6.916 9.341 1.00 98.12 86 TRP A N 1
ATOM 673 C CA . TRP A 1 86 ? -18.051 7.892 8.247 1.00 98.12 86 TRP A CA 1
ATOM 674 C C . TRP A 1 86 ? -16.688 8.583 8.065 1.00 98.12 86 TRP A C 1
ATOM 676 O O . TRP A 1 86 ? -16.319 8.892 6.937 1.00 98.12 86 TRP A O 1
ATOM 686 N N . ILE A 1 87 ? -15.908 8.769 9.139 1.00 98.12 87 ILE A N 1
ATOM 687 C CA . ILE A 1 87 ? -14.542 9.306 9.047 1.00 98.12 87 ILE A CA 1
ATOM 688 C C . ILE A 1 87 ? -13.619 8.286 8.392 1.00 98.12 87 ILE A C 1
ATOM 690 O O . ILE A 1 87 ? -12.826 8.669 7.542 1.00 98.12 87 ILE A O 1
ATOM 694 N N . LEU A 1 88 ? -13.741 6.998 8.731 1.00 98.38 88 LEU A N 1
ATOM 695 C CA . LEU A 1 88 ? -12.973 5.941 8.064 1.00 98.38 88 LEU A CA 1
ATOM 696 C C . LEU A 1 88 ? -13.316 5.852 6.572 1.00 98.38 88 LEU A C 1
ATOM 698 O O . LEU A 1 88 ? -12.414 5.725 5.752 1.00 98.38 88 LEU A O 1
ATOM 702 N N . VAL A 1 89 ? -14.597 5.976 6.209 1.00 98.62 89 VAL A N 1
ATOM 703 C CA . VAL A 1 89 ? -15.028 6.004 4.801 1.00 98.62 89 VAL A CA 1
ATOM 704 C C . VAL A 1 89 ? -14.438 7.210 4.071 1.00 98.62 89 VAL A C 1
ATOM 706 O O . VAL A 1 89 ? -13.886 7.044 2.987 1.00 98.62 89 VAL A O 1
ATOM 709 N N . LEU A 1 90 ? -14.513 8.413 4.653 1.00 98.56 90 LEU A N 1
ATOM 710 C CA . LEU A 1 90 ? -13.942 9.614 4.039 1.00 98.56 90 LEU A CA 1
ATOM 711 C C . LEU A 1 90 ? -12.418 9.528 3.929 1.00 98.56 90 LEU A C 1
ATOM 713 O O . LEU A 1 90 ? -11.876 9.763 2.855 1.00 98.56 90 LEU A O 1
ATOM 717 N N . LEU A 1 91 ? -11.726 9.175 5.014 1.00 98.38 91 LEU A N 1
ATOM 718 C CA . LEU A 1 91 ? -10.269 9.072 5.045 1.00 98.38 91 LEU A CA 1
ATOM 719 C C . LEU A 1 91 ? -9.775 7.998 4.073 1.00 98.38 91 LEU A C 1
ATOM 721 O O . LEU A 1 91 ? -8.904 8.272 3.249 1.00 98.38 91 LEU A O 1
ATOM 725 N N . GLY A 1 92 ? -10.367 6.805 4.127 1.00 98.56 92 GLY A N 1
ATOM 726 C CA . GLY A 1 92 ? -10.022 5.702 3.241 1.00 98.56 92 GLY A CA 1
ATOM 727 C C . GLY A 1 92 ? -10.335 6.015 1.780 1.00 98.56 92 GLY A C 1
ATOM 728 O O . GLY A 1 92 ? -9.488 5.806 0.915 1.00 98.56 92 GLY A O 1
ATOM 729 N N . GLY A 1 93 ? -11.510 6.587 1.503 1.00 98.69 93 GLY A N 1
ATOM 730 C CA . GLY A 1 93 ? -11.937 6.972 0.159 1.00 98.69 93 GLY A CA 1
ATOM 731 C C . GLY A 1 93 ? -11.068 8.069 -0.457 1.00 98.69 93 GLY A C 1
ATOM 732 O O . GLY A 1 93 ? -10.626 7.924 -1.597 1.00 98.69 93 GLY A O 1
ATOM 733 N N . LEU A 1 94 ? -10.766 9.136 0.290 1.00 98.75 94 LEU A N 1
ATOM 734 C CA . LEU A 1 94 ? -9.879 10.213 -0.168 1.00 98.75 94 LEU A CA 1
ATOM 735 C C . LEU A 1 94 ? -8.452 9.709 -0.381 1.00 98.75 94 LEU A C 1
ATOM 737 O O . LEU A 1 94 ? -7.827 10.044 -1.386 1.00 98.75 94 LEU A O 1
ATOM 741 N N . SER A 1 95 ? -7.945 8.882 0.533 1.00 98.75 95 SER A N 1
ATOM 742 C CA . SER A 1 95 ? -6.593 8.343 0.426 1.00 98.75 95 SER A CA 1
ATOM 743 C C . SER A 1 95 ? -6.449 7.403 -0.773 1.00 98.75 95 SER A C 1
ATOM 745 O O . SER A 1 95 ? -5.575 7.610 -1.615 1.00 98.75 95 SER A O 1
ATOM 747 N N . LEU A 1 96 ? -7.372 6.450 -0.939 1.00 98.75 96 LEU A N 1
ATOM 748 C CA . LEU A 1 96 ? -7.381 5.554 -2.094 1.00 98.75 96 LEU A CA 1
ATOM 749 C C . LEU A 1 96 ? -7.555 6.323 -3.410 1.00 98.75 96 LEU A C 1
ATOM 751 O O . LEU A 1 96 ? -6.865 6.032 -4.384 1.00 98.75 96 LEU A O 1
ATOM 755 N N . SER A 1 97 ? -8.413 7.347 -3.435 1.00 98.81 97 SER A N 1
ATOM 756 C CA . SER A 1 97 ? -8.568 8.218 -4.609 1.00 98.81 97 SER A CA 1
ATOM 757 C C . SER A 1 97 ? -7.268 8.951 -4.945 1.00 98.81 97 SER A C 1
ATOM 759 O O . SER A 1 97 ? -6.916 9.054 -6.116 1.00 98.81 97 SER A O 1
ATOM 761 N N . GLY A 1 98 ? -6.518 9.407 -3.937 1.00 98.75 98 GLY A N 1
ATOM 762 C CA . GLY A 1 98 ? -5.191 9.998 -4.116 1.00 98.75 98 GLY A CA 1
ATOM 763 C C . GLY A 1 98 ? -4.175 9.012 -4.700 1.00 98.75 98 GLY A C 1
ATOM 764 O O . GLY A 1 98 ? -3.454 9.359 -5.634 1.00 98.75 98 GLY A O 1
ATOM 765 N N . ALA A 1 99 ? -4.160 7.767 -4.218 1.00 98.75 99 ALA A N 1
ATOM 766 C CA . ALA A 1 99 ? -3.312 6.709 -4.769 1.00 98.75 99 ALA A CA 1
ATOM 767 C C . ALA A 1 99 ? -3.633 6.424 -6.247 1.00 98.75 99 ALA A C 1
ATOM 769 O O . ALA A 1 99 ? -2.734 6.391 -7.089 1.00 98.75 99 ALA A O 1
ATOM 770 N N . VAL A 1 100 ? -4.923 6.282 -6.575 1.00 98.69 100 VAL A N 1
ATOM 771 C CA . VAL A 1 100 ? -5.395 6.080 -7.954 1.00 98.69 100 VAL A CA 1
ATOM 772 C C . VAL A 1 100 ? -5.046 7.280 -8.828 1.00 98.69 100 VAL A C 1
ATOM 774 O O . VAL A 1 100 ? -4.553 7.099 -9.937 1.00 98.69 100 VAL A O 1
ATOM 777 N N . TYR A 1 101 ? -5.242 8.502 -8.330 1.00 98.56 101 TYR A N 1
ATOM 778 C CA . TYR A 1 101 ? -4.898 9.725 -9.049 1.00 98.56 101 TYR A CA 1
ATOM 779 C C . TYR A 1 101 ? -3.409 9.773 -9.408 1.00 98.56 101 TYR A C 1
ATOM 781 O O . TYR A 1 101 ? -3.077 10.057 -10.559 1.00 98.56 101 TYR A O 1
ATOM 789 N N . ILE A 1 102 ? -2.514 9.438 -8.472 1.00 98.19 102 ILE A N 1
ATOM 790 C CA . ILE A 1 102 ? -1.070 9.338 -8.740 1.00 98.19 102 ILE A CA 1
ATOM 791 C C . ILE A 1 102 ? -0.810 8.299 -9.835 1.00 98.19 102 ILE A C 1
ATOM 793 O O . ILE A 1 102 ? -0.165 8.606 -10.837 1.00 98.19 102 ILE A O 1
ATOM 797 N N . GLY A 1 103 ? -1.356 7.089 -9.695 1.00 96.69 103 GLY A N 1
ATOM 798 C CA . GLY A 1 103 ? -1.164 6.026 -10.681 1.00 96.69 103 GLY A CA 1
ATOM 799 C C . GLY A 1 103 ? -1.655 6.406 -12.085 1.00 96.69 103 GLY A C 1
ATOM 800 O O . GLY A 1 103 ? -0.954 6.182 -13.068 1.00 96.69 103 GLY A O 1
ATOM 801 N N . VAL A 1 104 ? -2.836 7.020 -12.189 1.00 97.25 104 VAL A N 1
ATOM 802 C CA . VAL A 1 104 ? -3.449 7.404 -13.470 1.00 97.25 104 VAL A CA 1
ATOM 803 C C . VAL A 1 104 ? -2.741 8.598 -14.109 1.00 97.25 104 VAL A C 1
ATOM 805 O O . VAL A 1 104 ? -2.535 8.609 -15.318 1.00 97.25 104 VAL A O 1
ATOM 808 N N . THR A 1 105 ? -2.371 9.619 -13.335 1.00 95.88 105 THR A N 1
ATOM 809 C CA . THR A 1 105 ? -1.846 10.876 -13.902 1.00 95.88 105 THR A CA 1
ATOM 810 C C . THR A 1 105 ? -0.334 10.903 -14.070 1.00 95.88 105 THR A C 1
ATOM 812 O O . THR A 1 105 ? 0.161 11.644 -14.924 1.00 95.88 105 THR A O 1
ATOM 815 N N . ILE A 1 106 ? 0.391 10.131 -13.260 1.00 92.94 106 ILE A N 1
ATOM 816 C CA . ILE A 1 106 ? 1.850 10.025 -13.304 1.00 92.94 106 ILE A CA 1
ATOM 817 C C . ILE A 1 106 ? 2.220 8.676 -13.915 1.00 92.94 106 ILE A C 1
ATOM 819 O O . ILE A 1 106 ? 2.859 8.642 -14.958 1.00 92.94 106 ILE A O 1
ATOM 823 N N . GLY A 1 107 ? 1.734 7.570 -13.346 1.00 90.38 107 GLY A N 1
ATOM 824 C CA . GLY A 1 107 ? 2.113 6.222 -13.784 1.00 90.38 107 GLY A CA 1
ATOM 825 C C . GLY A 1 107 ? 1.750 5.894 -15.238 1.00 90.38 107 GLY A C 1
ATOM 826 O O . GLY A 1 107 ? 2.589 5.371 -15.966 1.00 90.38 107 GLY A O 1
ATOM 827 N N . LEU A 1 108 ? 0.543 6.241 -15.704 1.00 91.88 108 LEU A N 1
ATOM 828 C CA . LEU A 1 108 ? 0.135 5.945 -17.091 1.00 91.88 108 LEU A CA 1
ATOM 829 C C . LEU A 1 108 ? 0.871 6.767 -18.153 1.00 91.88 108 LEU A C 1
ATOM 831 O O . LEU A 1 108 ? 0.872 6.368 -19.315 1.00 91.88 108 LEU A O 1
ATOM 835 N N . LYS A 1 109 ? 1.489 7.896 -17.783 1.00 93.69 109 LYS A N 1
ATOM 836 C CA . LYS A 1 109 ? 2.360 8.638 -18.707 1.00 93.69 109 LYS A CA 1
ATOM 837 C C . LYS A 1 109 ? 3.656 7.882 -18.978 1.00 93.69 109 LYS A C 1
ATOM 839 O O . LYS A 1 109 ? 4.195 7.995 -20.072 1.00 93.69 109 LYS A O 1
ATOM 844 N N . GLU A 1 110 ? 4.114 7.112 -17.995 1.00 92.81 110 GLU A N 1
ATOM 845 C CA . GLU A 1 110 ? 5.346 6.334 -18.070 1.00 92.81 110 GLU A CA 1
ATOM 846 C C . GLU A 1 110 ? 5.118 4.966 -18.724 1.00 92.81 110 GLU A C 1
ATOM 848 O O . GLU A 1 110 ? 5.887 4.547 -19.589 1.00 92.81 110 GLU A O 1
ATOM 853 N N . THR A 1 111 ? 4.046 4.256 -18.346 1.00 94.88 111 THR A N 1
ATOM 854 C CA . THR A 1 111 ? 3.716 2.960 -18.951 1.00 94.88 111 THR A CA 1
ATOM 855 C C . THR A 1 111 ? 2.255 2.548 -18.770 1.00 94.88 111 THR A C 1
ATOM 857 O O . THR A 1 111 ? 1.656 2.697 -17.702 1.00 94.88 111 THR A O 1
ATOM 860 N N . ILE A 1 112 ? 1.683 1.925 -19.806 1.00 96.44 112 ILE A N 1
ATOM 861 C CA . ILE A 1 112 ? 0.322 1.367 -19.768 1.00 96.44 112 ILE A CA 1
ATOM 862 C C . ILE A 1 112 ? 0.197 0.197 -18.780 1.00 96.44 112 ILE A C 1
ATOM 864 O O . ILE A 1 112 ? -0.890 -0.081 -18.274 1.00 96.44 112 ILE A O 1
ATOM 868 N N . TRP A 1 113 ? 1.315 -0.462 -18.454 1.00 96.38 113 TRP A N 1
ATOM 869 C CA . TRP A 1 113 ? 1.348 -1.603 -17.538 1.00 96.38 113 TRP A CA 1
ATOM 870 C C . TRP A 1 113 ? 0.986 -1.244 -16.092 1.00 96.38 113 TRP A C 1
ATOM 872 O O . TRP A 1 113 ? 0.645 -2.135 -15.318 1.00 96.38 113 TRP A O 1
ATOM 882 N N . ILE A 1 114 ? 0.973 0.043 -15.731 1.00 96.25 114 ILE A N 1
ATOM 883 C CA . ILE A 1 114 ? 0.461 0.493 -14.431 1.00 96.25 114 ILE A CA 1
ATOM 884 C C . ILE A 1 114 ? -1.054 0.260 -14.308 1.00 96.25 114 ILE A C 1
ATOM 886 O O . ILE A 1 114 ? -1.541 0.011 -13.207 1.00 96.25 114 ILE A O 1
ATOM 890 N N . LEU A 1 115 ? -1.816 0.277 -15.408 1.00 97.19 115 LEU A N 1
ATOM 891 C CA . LEU A 1 115 ? -3.276 0.150 -15.364 1.00 97.19 115 LEU A CA 1
ATOM 892 C C . LEU A 1 115 ? -3.771 -1.144 -14.685 1.00 97.19 115 LEU A C 1
ATOM 894 O O . LEU A 1 115 ? -4.550 -1.037 -13.734 1.00 97.19 115 LEU A O 1
ATOM 898 N N . PRO A 1 116 ? -3.341 -2.358 -15.095 1.00 97.62 116 PRO A N 1
ATOM 899 C CA . PRO A 1 116 ? -3.753 -3.583 -14.408 1.00 97.62 116 PRO A CA 1
ATOM 900 C C . PRO A 1 116 ? -3.316 -3.618 -12.936 1.00 97.62 116 PRO A C 1
ATOM 902 O O . PRO A 1 116 ? -4.038 -4.173 -12.110 1.00 97.62 116 PRO A O 1
ATOM 905 N N . LEU A 1 117 ? -2.190 -2.987 -12.584 1.00 98.06 117 LEU A N 1
ATOM 906 C CA . LEU A 1 117 ? -1.709 -2.904 -11.202 1.00 98.06 117 LEU A CA 1
ATOM 907 C C . LEU A 1 117 ? -2.600 -1.989 -10.352 1.00 98.06 117 LEU A C 1
ATOM 909 O O . LEU A 1 117 ? -2.947 -2.358 -9.235 1.00 98.06 117 LEU A O 1
ATOM 913 N N . ILE A 1 118 ? -3.048 -0.847 -10.887 1.00 98.19 118 ILE A N 1
ATOM 914 C CA . ILE A 1 118 ? -4.035 0.019 -10.220 1.00 98.19 118 ILE A CA 1
ATOM 915 C C . ILE A 1 118 ? -5.343 -0.739 -10.005 1.00 98.19 118 ILE A C 1
ATOM 917 O O . ILE A 1 118 ? -5.882 -0.725 -8.900 1.00 98.19 118 ILE A O 1
ATOM 921 N N . ILE A 1 119 ? -5.852 -1.404 -11.048 1.00 98.56 119 ILE A N 1
ATOM 922 C CA . ILE A 1 119 ? -7.113 -2.154 -10.978 1.00 98.56 119 ILE A CA 1
ATOM 923 C C . ILE A 1 119 ? -7.019 -3.231 -9.897 1.00 98.56 119 ILE A C 1
ATOM 925 O O . ILE A 1 119 ? -7.899 -3.315 -9.039 1.00 98.56 119 ILE A O 1
ATOM 929 N N . PHE A 1 120 ? -5.936 -4.013 -9.898 1.00 98.62 120 PHE A N 1
ATOM 930 C CA . PHE A 1 120 ? -5.700 -5.024 -8.874 1.00 98.62 120 PHE A CA 1
ATOM 931 C C . PHE A 1 120 ? -5.549 -4.407 -7.479 1.00 98.62 120 PHE A C 1
ATOM 933 O O . PHE A 1 120 ? -6.165 -4.901 -6.541 1.00 98.62 120 PHE A O 1
ATOM 940 N N . GLY A 1 121 ? -4.800 -3.311 -7.337 1.00 98.44 121 GLY A N 1
ATOM 941 C CA . GLY A 1 121 ? -4.607 -2.605 -6.069 1.00 98.44 121 GLY A CA 1
ATOM 942 C C . GLY A 1 121 ? -5.923 -2.114 -5.461 1.00 98.44 121 GLY A C 1
ATOM 943 O O . GLY A 1 121 ? -6.218 -2.398 -4.303 1.00 98.44 121 GLY A O 1
ATOM 944 N N . VAL A 1 122 ? -6.765 -1.443 -6.252 1.00 98.69 122 VAL A N 1
ATOM 945 C CA . VAL A 1 122 ? -8.100 -1.001 -5.810 1.00 98.69 122 VAL A CA 1
ATOM 946 C C . VAL A 1 122 ? -8.965 -2.200 -5.432 1.00 98.69 122 VAL A C 1
ATOM 948 O O . VAL A 1 122 ? -9.596 -2.201 -4.376 1.00 98.69 122 VAL A O 1
ATOM 951 N N . PHE A 1 123 ? -8.976 -3.234 -6.273 1.00 98.75 123 PHE A N 1
ATOM 952 C CA . PHE A 1 123 ? -9.724 -4.455 -6.012 1.00 98.75 123 PHE A CA 1
ATOM 953 C C . PHE A 1 123 ? -9.301 -5.113 -4.693 1.00 98.75 123 PHE A C 1
ATOM 955 O O . PHE A 1 123 ? -10.159 -5.412 -3.864 1.00 98.75 123 PHE A O 1
ATOM 962 N N . ILE A 1 124 ? -8.000 -5.317 -4.477 1.00 98.56 124 ILE A N 1
ATOM 963 C CA . ILE A 1 124 ? -7.495 -6.088 -3.340 1.00 98.56 124 ILE A CA 1
ATOM 964 C C . ILE A 1 124 ? -7.611 -5.322 -2.021 1.00 98.56 124 ILE A C 1
ATOM 966 O O . ILE A 1 124 ? -7.888 -5.944 -0.996 1.00 98.56 124 ILE A O 1
ATOM 970 N N . VAL A 1 125 ? -7.521 -3.983 -2.048 1.00 98.31 125 VAL A N 1
ATOM 971 C CA . VAL A 1 125 ? -7.824 -3.124 -0.890 1.00 98.31 125 VAL A CA 1
ATOM 972 C C . VAL A 1 125 ? -9.221 -3.426 -0.352 1.00 98.31 125 VAL A C 1
ATOM 974 O O . VAL A 1 125 ? -9.386 -3.595 0.852 1.00 98.31 125 VAL A O 1
ATOM 977 N N . PHE A 1 126 ? -10.228 -3.555 -1.213 1.00 98.62 126 PHE A N 1
ATOM 978 C CA . PHE A 1 126 ? -11.571 -3.896 -0.746 1.00 98.62 126 PHE A CA 1
ATOM 979 C C . PHE A 1 126 ? -11.733 -5.392 -0.487 1.00 98.62 126 PHE A C 1
ATOM 981 O O . PHE A 1 126 ? -12.251 -5.776 0.558 1.00 98.62 126 PHE A O 1
ATOM 988 N N . ALA A 1 127 ? -11.288 -6.242 -1.414 1.00 98.56 127 ALA A N 1
ATOM 989 C CA . ALA A 1 127 ? -11.534 -7.676 -1.351 1.00 98.56 127 ALA A CA 1
ATOM 990 C C . ALA A 1 127 ? -10.927 -8.334 -0.106 1.00 98.56 127 ALA A C 1
ATOM 992 O O . ALA A 1 127 ? -11.585 -9.166 0.517 1.00 98.56 127 ALA A O 1
ATOM 993 N N . TYR A 1 128 ? -9.711 -7.939 0.275 1.00 98.44 128 TYR A N 1
ATOM 994 C CA . TYR A 1 128 ? -9.031 -8.467 1.454 1.00 98.44 128 TYR A CA 1
ATOM 995 C C . TYR A 1 128 ? -9.609 -7.885 2.749 1.00 98.44 128 TYR A C 1
ATOM 997 O O . TYR A 1 128 ? -10.080 -8.627 3.608 1.00 98.44 128 TYR A O 1
ATOM 1005 N N . ASN A 1 129 ? -9.608 -6.552 2.878 1.00 98.19 129 ASN A N 1
ATOM 1006 C CA . ASN A 1 129 ? -9.873 -5.879 4.154 1.00 98.19 129 ASN A CA 1
ATOM 1007 C C . ASN A 1 129 ? -11.360 -5.884 4.536 1.00 98.19 129 ASN A C 1
ATOM 1009 O O . ASN A 1 129 ? -11.700 -5.897 5.710 1.00 98.19 129 ASN A O 1
ATOM 1013 N N . LEU A 1 130 ? -12.270 -5.918 3.557 1.00 98.06 130 LEU A N 1
ATOM 1014 C CA . LEU A 1 130 ? -13.702 -6.100 3.825 1.00 98.06 130 LEU A CA 1
ATOM 1015 C C . LEU A 1 130 ? -14.123 -7.576 3.828 1.00 98.06 130 LEU A C 1
ATOM 1017 O O . LEU A 1 130 ? -15.313 -7.857 3.973 1.00 98.06 130 LEU A O 1
ATOM 1021 N N . GLU A 1 131 ? -13.176 -8.506 3.654 1.00 97.69 131 GLU A N 1
ATOM 1022 C CA . GLU A 1 131 ? -13.421 -9.951 3.549 1.00 97.69 131 GLU A CA 1
ATOM 1023 C C . GLU A 1 131 ? -14.482 -10.300 2.488 1.00 97.69 131 GLU A C 1
ATOM 1025 O O . GLU A 1 131 ? -15.325 -11.191 2.670 1.00 97.69 131 GLU A O 1
ATOM 1030 N N . LEU A 1 132 ? -14.463 -9.591 1.352 1.00 97.94 132 LEU A N 1
ATOM 1031 C CA . LEU A 1 132 ? -15.392 -9.862 0.257 1.00 97.94 132 LEU A CA 1
ATOM 1032 C C . LEU A 1 132 ? -15.197 -11.295 -0.258 1.00 97.94 132 LEU A C 1
ATOM 1034 O O . LEU A 1 132 ? -14.183 -11.950 -0.008 1.00 97.94 132 LEU A O 1
ATOM 1038 N N . PHE A 1 133 ? -16.187 -11.806 -0.992 1.00 97.62 133 PHE A N 1
ATOM 1039 C CA . PHE A 1 133 ? -16.153 -13.175 -1.527 1.00 97.62 133 PHE A CA 1
ATOM 1040 C C . PHE A 1 133 ? -15.958 -14.239 -0.434 1.00 97.62 133 PHE A C 1
ATOM 1042 O O . PHE A 1 133 ? -15.280 -15.242 -0.646 1.00 97.62 133 PHE A O 1
ATOM 1049 N N . ARG A 1 134 ? -16.561 -14.015 0.744 1.00 96.81 134 ARG A N 1
ATOM 1050 C CA . ARG A 1 134 ? -16.474 -14.912 1.911 1.00 96.81 134 ARG A CA 1
ATOM 1051 C C . ARG A 1 134 ? -15.028 -15.129 2.384 1.00 96.81 134 ARG A C 1
ATOM 1053 O O . ARG A 1 134 ? -14.688 -16.224 2.820 1.00 96.81 134 ARG A O 1
ATOM 1060 N N . GLY A 1 135 ? -14.183 -14.106 2.258 1.00 96.62 135 GLY A N 1
ATOM 1061 C CA . GLY A 1 135 ? -12.790 -14.162 2.696 1.00 96.62 135 GLY A CA 1
ATOM 1062 C C . GLY A 1 135 ? -11.851 -14.942 1.772 1.00 96.62 135 GLY A C 1
ATOM 1063 O O . GLY A 1 135 ? -10.740 -15.251 2.186 1.00 96.62 135 GLY A O 1
ATOM 1064 N N . PHE A 1 136 ? -12.231 -15.239 0.521 1.00 97.88 136 PHE A N 1
ATOM 1065 C CA . PHE A 1 136 ? -11.336 -15.929 -0.427 1.00 97.88 136 PHE A CA 1
ATOM 1066 C C . PHE A 1 136 ? -9.980 -15.220 -0.586 1.00 97.88 136 PHE A C 1
ATOM 1068 O O . PHE A 1 136 ? -8.936 -15.871 -0.645 1.00 97.88 136 PHE A O 1
ATOM 1075 N N . PHE A 1 137 ? -9.997 -13.883 -0.613 1.00 98.31 137 PHE A N 1
ATOM 1076 C CA . PHE A 1 137 ? -8.793 -13.057 -0.703 1.00 98.31 137 PHE A CA 1
ATOM 1077 C C . PHE A 1 137 ? -8.129 -12.794 0.652 1.00 98.31 137 PHE A C 1
ATOM 1079 O O . PHE A 1 137 ? -7.063 -12.207 0.675 1.00 98.31 137 PHE A O 1
ATOM 1086 N N . HIS A 1 138 ? -8.705 -13.241 1.769 1.00 97.75 138 HIS A N 1
ATOM 1087 C CA . HIS A 1 138 ? -8.173 -13.024 3.114 1.00 97.75 138 HIS A CA 1
ATOM 1088 C C . HIS A 1 138 ? -7.512 -14.312 3.633 1.00 97.75 138 HIS A C 1
ATOM 1090 O O . HIS A 1 138 ? -8.004 -14.986 4.534 1.00 97.75 138 HIS A O 1
ATOM 1096 N N . THR A 1 139 ? -6.394 -14.696 3.014 1.00 98.06 139 THR A N 1
ATOM 1097 C CA . THR A 1 139 ? -5.601 -15.877 3.398 1.00 98.06 139 THR A CA 1
ATOM 1098 C C . THR A 1 139 ? -4.111 -15.543 3.425 1.00 98.06 139 THR A C 1
ATOM 1100 O O . THR A 1 139 ? -3.688 -14.551 2.835 1.00 98.06 139 THR A O 1
ATOM 1103 N N . ASN A 1 140 ? -3.289 -16.402 4.041 1.00 97.94 140 ASN A N 1
ATOM 1104 C CA . ASN A 1 140 ? -1.830 -16.215 4.100 1.00 97.94 140 ASN A CA 1
ATOM 1105 C C . ASN A 1 140 ? -1.181 -16.059 2.715 1.00 97.94 140 ASN A C 1
ATOM 1107 O O . ASN A 1 140 ? -0.225 -15.303 2.567 1.00 97.94 140 ASN A O 1
ATOM 1111 N N . PHE A 1 141 ? -1.705 -16.758 1.702 1.00 97.69 141 PHE A N 1
ATOM 1112 C CA . PHE A 1 141 ? -1.222 -16.620 0.330 1.00 97.69 141 PHE A CA 1
ATOM 1113 C C . PHE A 1 141 ? -1.448 -15.198 -0.189 1.00 97.69 141 PHE A C 1
ATOM 1115 O O . PHE A 1 141 ? -0.508 -14.536 -0.621 1.00 97.69 141 PHE A O 1
ATOM 1122 N N . TRP A 1 142 ? -2.688 -14.711 -0.106 1.00 98.12 142 TRP A N 1
ATOM 1123 C CA . TRP A 1 142 ? -3.040 -13.374 -0.575 1.00 98.12 142 TRP A CA 1
ATOM 1124 C C . TRP A 1 142 ? -2.383 -12.275 0.249 1.00 98.12 142 TRP A C 1
ATOM 1126 O O . TRP A 1 142 ? -2.015 -11.252 -0.317 1.00 98.12 142 TRP A O 1
ATOM 1136 N N . PHE A 1 143 ? -2.169 -12.502 1.544 1.00 97.62 143 PHE A N 1
ATOM 1137 C CA . PHE A 1 143 ? -1.380 -11.614 2.387 1.00 97.62 143 PHE A CA 1
ATOM 1138 C C . PHE A 1 143 ? 0.044 -11.465 1.839 1.00 97.62 143 PHE A C 1
ATOM 1140 O O . PHE A 1 143 ? 0.458 -10.360 1.497 1.00 97.62 143 PHE A O 1
ATOM 1147 N N . GLY A 1 144 ? 0.772 -12.575 1.663 1.00 97.56 144 GLY A N 1
ATOM 1148 C CA . GLY A 1 144 ? 2.138 -12.542 1.129 1.00 97.56 144 GLY A CA 1
ATOM 1149 C C . GLY A 1 144 ? 2.208 -11.952 -0.282 1.00 97.56 144 GLY A C 1
ATOM 1150 O O . GLY A 1 144 ? 3.080 -11.137 -0.582 1.00 97.56 144 GLY A O 1
ATOM 1151 N N . PHE A 1 145 ? 1.245 -12.298 -1.137 1.00 98.12 145 PHE A N 1
ATOM 1152 C CA . PHE A 1 145 ? 1.193 -11.789 -2.501 1.00 98.12 145 PHE A CA 1
ATOM 1153 C C . PHE A 1 145 ? 0.869 -10.290 -2.560 1.00 98.12 145 PHE A C 1
ATOM 1155 O O . PHE A 1 145 ? 1.621 -9.524 -3.149 1.00 98.12 145 PHE A O 1
ATOM 1162 N N . ALA A 1 146 ? -0.233 -9.843 -1.960 1.00 97.81 146 ALA A N 1
ATOM 1163 C CA . ALA A 1 146 ? -0.726 -8.479 -2.139 1.00 97.81 146 ALA A CA 1
ATOM 1164 C C . ALA A 1 146 ? -0.056 -7.446 -1.217 1.00 97.81 146 ALA A C 1
ATOM 1166 O O . ALA A 1 146 ? 0.053 -6.283 -1.605 1.00 97.81 146 ALA A O 1
ATOM 1167 N N . TRP A 1 147 ? 0.441 -7.849 -0.040 1.00 97.31 147 TRP A N 1
ATOM 1168 C CA . TRP A 1 147 ? 1.186 -6.956 0.856 1.00 97.31 147 TRP A CA 1
ATOM 1169 C C . TRP A 1 147 ? 2.706 -7.045 0.684 1.00 97.31 147 TRP A C 1
ATOM 1171 O O . TRP A 1 147 ? 3.388 -6.121 1.120 1.00 97.31 147 TRP A O 1
ATOM 1181 N N . GLY A 1 148 ? 3.229 -8.096 0.041 1.00 96.44 148 GLY A N 1
ATOM 1182 C CA . GLY A 1 148 ? 4.666 -8.288 -0.192 1.00 96.44 148 GLY A CA 1
ATOM 1183 C C . GLY A 1 148 ? 5.066 -8.224 -1.666 1.00 96.44 148 GLY A C 1
ATOM 1184 O O . GLY A 1 148 ? 5.681 -7.260 -2.115 1.00 96.44 148 GLY A O 1
ATOM 1185 N N . ALA A 1 149 ? 4.689 -9.236 -2.448 1.00 97.75 149 ALA A N 1
ATOM 1186 C CA . ALA A 1 149 ? 5.120 -9.350 -3.845 1.00 97.75 149 ALA A CA 1
ATOM 1187 C C . ALA A 1 149 ? 4.597 -8.206 -4.733 1.00 97.75 149 ALA A C 1
ATOM 1189 O O . ALA A 1 149 ? 5.320 -7.649 -5.556 1.00 97.75 149 ALA A O 1
ATOM 1190 N N . PHE A 1 150 ? 3.328 -7.837 -4.576 1.00 98.19 150 PHE A N 1
ATOM 1191 C CA . PHE A 1 150 ? 2.652 -6.825 -5.382 1.00 98.19 150 PHE A CA 1
ATOM 1192 C C . PHE A 1 150 ? 3.297 -5.426 -5.323 1.00 98.19 150 PHE A C 1
ATOM 1194 O O . PHE A 1 150 ? 3.540 -4.868 -6.399 1.00 98.19 150 PHE A O 1
ATOM 1201 N N . PRO A 1 151 ? 3.617 -4.840 -4.149 1.00 98.19 151 PRO A N 1
ATOM 1202 C CA . PRO A 1 151 ? 4.342 -3.569 -4.099 1.00 98.19 151 PRO A CA 1
ATOM 1203 C C . PRO A 1 151 ? 5.732 -3.647 -4.742 1.00 98.19 151 PRO A C 1
ATOM 1205 O O . PRO A 1 151 ? 6.098 -2.724 -5.472 1.00 98.19 151 PRO A O 1
ATOM 1208 N N . ALA A 1 152 ? 6.470 -4.749 -4.562 1.00 98.19 152 ALA A N 1
ATOM 1209 C CA . ALA A 1 152 ? 7.769 -4.943 -5.210 1.00 98.19 152 ALA A CA 1
ATOM 1210 C C . ALA A 1 152 ? 7.644 -5.015 -6.742 1.00 98.19 152 ALA A C 1
ATOM 1212 O O . ALA A 1 152 ? 8.318 -4.279 -7.465 1.00 98.19 152 ALA A O 1
ATOM 1213 N N . MET A 1 153 ? 6.725 -5.840 -7.253 1.00 98.19 153 MET A N 1
ATOM 1214 C CA . MET A 1 153 ? 6.444 -5.945 -8.688 1.00 98.19 153 MET A CA 1
ATOM 1215 C C . MET A 1 153 ? 6.000 -4.606 -9.276 1.00 98.19 153 MET A C 1
ATOM 1217 O O . MET A 1 153 ? 6.472 -4.215 -10.340 1.00 98.19 153 MET A O 1
ATOM 1221 N N . THR A 1 154 ? 5.125 -3.878 -8.580 1.00 97.94 154 THR A N 1
ATOM 1222 C CA . THR A 1 154 ? 4.634 -2.580 -9.056 1.00 97.94 154 THR A CA 1
ATOM 1223 C C . THR A 1 154 ? 5.757 -1.561 -9.139 1.00 97.94 154 THR A C 1
ATOM 1225 O O . THR A 1 154 ? 5.858 -0.853 -10.137 1.00 97.94 154 THR A O 1
ATOM 1228 N N . ALA A 1 155 ? 6.638 -1.527 -8.139 1.00 97.81 155 ALA A N 1
ATOM 1229 C CA . ALA A 1 155 ? 7.810 -0.667 -8.156 1.00 97.81 155 ALA A CA 1
ATOM 1230 C C . ALA A 1 155 ? 8.764 -1.025 -9.305 1.00 97.81 155 ALA A C 1
ATOM 1232 O O . ALA A 1 155 ? 9.223 -0.136 -10.015 1.00 97.81 155 ALA A O 1
ATOM 1233 N N . TYR A 1 156 ? 9.008 -2.315 -9.547 1.00 97.69 156 TYR A N 1
ATOM 1234 C CA . TYR A 1 156 ? 9.831 -2.763 -10.670 1.00 97.69 156 TYR A CA 1
ATOM 1235 C C . TYR A 1 156 ? 9.235 -2.361 -12.030 1.00 97.69 156 TYR A C 1
ATOM 1237 O O . TYR A 1 156 ? 9.946 -1.825 -12.882 1.00 97.69 156 TYR A O 1
ATOM 1245 N N . VAL A 1 157 ? 7.928 -2.565 -12.241 1.00 97.88 157 VAL A N 1
ATOM 1246 C CA . VAL A 1 157 ? 7.239 -2.134 -13.474 1.00 97.88 157 VAL A CA 1
ATOM 1247 C C . VAL A 1 157 ? 7.289 -0.615 -13.616 1.00 97.88 157 VAL A C 1
ATOM 1249 O O . VAL A 1 157 ? 7.548 -0.119 -14.709 1.00 97.88 157 VAL A O 1
ATOM 1252 N N . ALA A 1 158 ? 7.094 0.130 -12.527 1.00 97.31 158 ALA A N 1
ATOM 1253 C CA . ALA A 1 158 ? 7.170 1.586 -12.542 1.00 97.31 158 ALA A CA 1
ATOM 1254 C C . ALA A 1 158 ? 8.574 2.096 -12.903 1.00 97.31 158 ALA A C 1
ATOM 1256 O O . ALA A 1 158 ? 8.675 3.123 -13.557 1.00 97.31 158 ALA A O 1
ATOM 1257 N N . GLN A 1 159 ? 9.645 1.390 -12.522 1.00 97.44 159 GLN A N 1
ATOM 1258 C CA . GLN A 1 159 ? 11.023 1.769 -12.867 1.00 97.44 159 GLN A CA 1
ATOM 1259 C C . GLN A 1 159 ? 11.439 1.344 -14.280 1.00 97.44 159 GLN A C 1
ATOM 1261 O O . GLN A 1 159 ? 12.200 2.042 -14.943 1.00 97.44 159 GLN A O 1
ATOM 1266 N N . THR A 1 160 ? 10.986 0.175 -14.737 1.00 96.69 160 THR A N 1
ATOM 1267 C CA . THR A 1 160 ? 11.449 -0.426 -16.003 1.00 96.69 160 THR A CA 1
ATOM 1268 C C . THR A 1 160 ? 10.503 -0.203 -17.173 1.00 96.69 160 THR A C 1
ATOM 1270 O O . THR A 1 160 ? 10.881 -0.441 -18.315 1.00 96.69 160 THR A O 1
ATOM 1273 N N . HIS A 1 161 ? 9.266 0.202 -16.892 1.00 96.75 161 HIS A N 1
ATOM 1274 C CA . HIS A 1 161 ? 8.180 0.424 -17.845 1.00 96.75 161 HIS A CA 1
ATOM 1275 C C . HIS A 1 161 ? 7.777 -0.832 -18.635 1.00 96.75 161 HIS A C 1
ATOM 1277 O O . HIS A 1 161 ? 7.047 -0.736 -19.624 1.00 96.75 161 HIS A O 1
ATOM 1283 N N . THR A 1 162 ? 8.210 -2.018 -18.193 1.00 93.25 162 THR A N 1
ATOM 1284 C CA . THR A 1 162 ? 8.015 -3.292 -18.894 1.00 93.25 162 THR A CA 1
ATOM 1285 C C . THR A 1 162 ? 7.457 -4.371 -17.972 1.00 93.25 162 THR A C 1
ATOM 1287 O O . THR A 1 162 ? 7.633 -4.341 -16.756 1.00 93.25 162 THR A O 1
ATOM 1290 N N . VAL A 1 163 ? 6.792 -5.353 -18.576 1.00 91.81 163 VAL A N 1
ATOM 1291 C CA . VAL A 1 163 ? 6.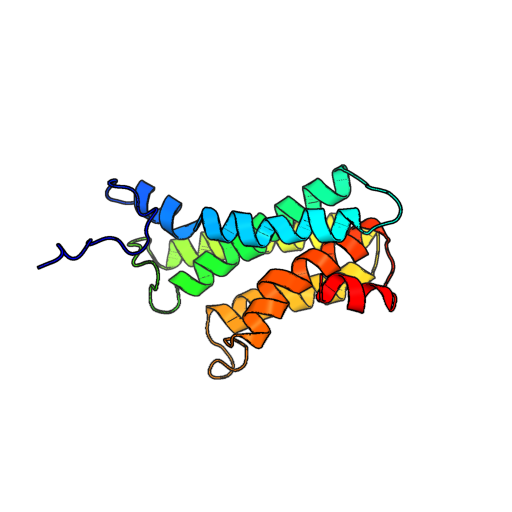389 -6.605 -17.930 1.00 91.81 163 VAL A CA 1
ATOM 1292 C C . VAL A 1 163 ? 7.222 -7.712 -18.558 1.00 91.81 163 VAL A C 1
ATOM 1294 O O . VAL A 1 163 ? 7.206 -7.892 -19.775 1.00 91.81 163 VAL A O 1
ATOM 1297 N N . SER A 1 164 ? 7.980 -8.433 -17.737 1.00 89.50 164 SER A N 1
ATOM 1298 C CA . SER A 1 164 ? 8.893 -9.484 -18.190 1.00 89.50 164 SER A CA 1
ATOM 1299 C C . SER A 1 164 ? 8.893 -10.665 -17.214 1.00 89.50 164 SER A C 1
ATOM 1301 O O . SER A 1 164 ? 8.436 -10.519 -16.075 1.00 89.50 164 SER A O 1
ATOM 1303 N N . PRO A 1 165 ? 9.440 -11.833 -17.604 1.00 89.31 165 PRO A N 1
ATOM 1304 C CA . PRO A 1 165 ? 9.591 -12.971 -16.694 1.00 89.31 165 PRO A CA 1
ATOM 1305 C C . PRO A 1 165 ? 10.393 -12.659 -15.421 1.00 89.31 165 PRO A C 1
ATOM 1307 O O . PRO A 1 165 ? 10.233 -13.358 -14.423 1.00 89.31 165 PRO A O 1
ATOM 1310 N N . ALA A 1 166 ? 11.205 -11.592 -15.412 1.00 87.62 166 ALA A N 1
ATOM 1311 C CA . ALA A 1 166 ? 11.926 -11.142 -14.221 1.00 87.62 166 ALA A CA 1
ATOM 1312 C C . ALA A 1 166 ? 10.985 -10.792 -13.055 1.00 87.62 166 ALA A C 1
ATOM 1314 O O . ALA A 1 166 ? 11.387 -10.904 -11.900 1.00 87.62 166 ALA A O 1
ATOM 1315 N N . LEU A 1 167 ? 9.718 -10.457 -13.327 1.00 90.12 167 LEU A N 1
ATOM 1316 C CA . LEU A 1 167 ? 8.718 -10.219 -12.284 1.00 90.12 167 LEU A CA 1
ATOM 1317 C C . LEU A 1 167 ? 8.474 -11.433 -11.390 1.00 90.12 167 LEU A C 1
ATOM 1319 O O . LEU A 1 167 ? 8.129 -11.254 -10.229 1.00 90.12 167 LEU A O 1
ATOM 1323 N N . ILE A 1 168 ? 8.691 -12.652 -11.892 1.00 90.31 168 ILE A N 1
ATOM 1324 C CA . ILE A 1 168 ? 8.596 -13.861 -11.067 1.00 90.31 168 ILE A CA 1
ATOM 1325 C C . ILE A 1 168 ? 9.680 -13.835 -9.989 1.00 90.31 168 ILE A C 1
ATOM 1327 O O . ILE A 1 168 ? 9.393 -14.141 -8.838 1.00 90.31 168 ILE A O 1
ATOM 1331 N N . LEU A 1 169 ? 10.901 -13.424 -10.345 1.00 89.88 169 LEU A N 1
ATOM 1332 C CA . LEU A 1 169 ? 12.009 -13.291 -9.398 1.00 89.88 169 LEU A CA 1
ATOM 1333 C C . LEU A 1 169 ? 11.755 -12.152 -8.407 1.00 89.88 169 LEU A C 1
ATOM 1335 O O . LEU A 1 169 ? 11.981 -12.328 -7.218 1.00 89.88 169 LEU A O 1
ATOM 1339 N N . VAL A 1 170 ? 11.228 -11.019 -8.881 1.00 90.56 170 VAL A N 1
ATOM 1340 C CA . VAL A 1 170 ? 10.836 -9.889 -8.020 1.00 90.56 170 VAL A CA 1
ATOM 1341 C C . VAL A 1 170 ? 9.751 -10.304 -7.022 1.00 90.56 170 VAL A C 1
ATOM 1343 O O . VAL A 1 170 ? 9.786 -9.884 -5.874 1.00 90.56 170 VAL A O 1
ATOM 1346 N N . ALA A 1 171 ? 8.790 -11.130 -7.441 1.00 91.75 171 ALA A N 1
ATOM 1347 C CA . ALA A 1 171 ? 7.678 -11.561 -6.600 1.00 91.75 171 ALA A CA 1
ATOM 1348 C C . ALA A 1 171 ? 8.088 -12.499 -5.455 1.00 91.75 171 ALA A C 1
ATOM 1350 O O . ALA A 1 171 ? 7.350 -12.609 -4.478 1.00 91.75 171 ALA A O 1
ATOM 1351 N N . VAL A 1 172 ? 9.216 -13.203 -5.591 1.00 89.56 172 VAL A N 1
ATOM 1352 C CA . VAL A 1 172 ? 9.701 -14.185 -4.603 1.00 89.56 172 VAL A CA 1
ATOM 1353 C C . VAL A 1 172 ? 10.923 -13.706 -3.812 1.00 89.56 172 VAL A C 1
ATOM 1355 O O . VAL A 1 172 ? 11.435 -14.473 -2.997 1.00 89.56 172 VAL A O 1
ATOM 1358 N N . ALA A 1 173 ? 11.396 -12.484 -4.073 1.00 78.38 173 ALA A N 1
ATOM 1359 C CA . ALA A 1 173 ? 12.484 -11.828 -3.346 1.00 78.38 173 ALA A CA 1
ATOM 1360 C C . ALA A 1 173 ? 12.002 -11.263 -2.001 1.00 78.38 173 ALA A C 1
ATOM 1362 O O . ALA A 1 173 ? 12.772 -11.380 -1.021 1.00 78.38 173 ALA A O 1
#

Foldseek 3Di:
DPDPDPALDPPQDPDDADVSLVVLLLVPVLLVLLLVLLVVLQVPAPDHDPVLSVLLSQLCCLLPSQLLSLLLCLQPRSNVHPPDNVVSVVSNVVSNVSSLCSCVVPVVVLAPVSVVLNVVSNVLSNCQSNVPPVNPCPDPVNCLQNSHLSSSLSSNCSNHNDDDPCSVVSSVD

pLDDT: mean 93.78, std 9.61, range [42.47, 98.81]

Secondary structure (DSSP, 8-state):
-------SSTT--S--SHHHHHHHHH-HHHHHHHHHHHHHHHHTSSS--HHHHHH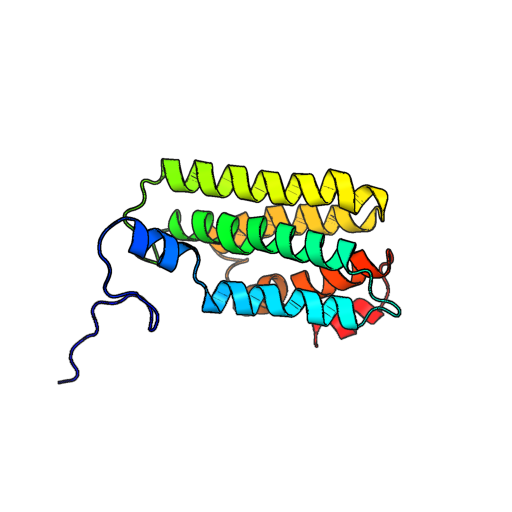HHHHHIIIIIIIHHHHHHHTT-TT-----HHHHHHHHHHHHHHHHHHIIIIIHHH-TTHHHHHHHHHHHHHHHHTTTGGGTT-SHHHHIIIIIIHHHHHHHHHHH----THHHHHHH-

Radius of gyration: 16.84 Å; chains: 1; bounding box: 37×28×56 Å

Organism: NCBI:txid412755